Protein AF-A0A970Q1Z7-F1 (afdb_monomer_lite)

Structure (mmCIF, N/CA/C/O backbone):
data_AF-A0A970Q1Z7-F1
#
_entry.id   AF-A0A970Q1Z7-F1
#
loop_
_atom_site.group_PDB
_atom_site.id
_atom_site.type_symbol
_atom_site.label_atom_id
_atom_site.label_alt_id
_atom_site.label_comp_id
_atom_site.label_asym_id
_atom_site.label_entity_id
_atom_site.label_seq_id
_atom_site.pdbx_PDB_ins_code
_atom_site.Cartn_x
_atom_site.Cartn_y
_atom_site.Cartn_z
_atom_site.occupancy
_atom_site.B_iso_or_equiv
_atom_site.auth_seq_id
_atom_site.auth_comp_id
_atom_site.auth_asym_id
_atom_site.auth_atom_id
_atom_site.pdbx_PDB_model_num
ATOM 1 N N . MET A 1 1 ? -15.754 -0.501 -1.221 1.00 73.94 1 MET A N 1
ATOM 2 C CA . MET A 1 1 ? -14.582 0.285 -1.666 1.00 73.94 1 MET A CA 1
ATOM 3 C C . MET A 1 1 ? -13.993 -0.332 -2.933 1.00 73.94 1 MET A C 1
ATOM 5 O O . MET A 1 1 ? -13.784 -1.545 -2.954 1.00 73.94 1 MET A O 1
ATOM 9 N N . LYS A 1 2 ? -13.764 0.466 -3.982 1.00 84.56 2 LYS A N 1
ATOM 10 C CA . LYS A 1 2 ? -13.073 0.037 -5.210 1.00 84.56 2 LYS A CA 1
ATOM 11 C C . LYS A 1 2 ? -11.602 0.451 -5.101 1.00 84.56 2 LYS A C 1
ATOM 13 O O . LYS A 1 2 ? -11.339 1.529 -4.584 1.00 84.56 2 LYS A O 1
ATOM 18 N N . ILE A 1 3 ? -10.688 -0.433 -5.493 1.00 89.12 3 ILE A N 1
ATOM 19 C CA . ILE A 1 3 ? -9.243 -0.174 -5.518 1.00 89.12 3 ILE A CA 1
ATOM 20 C C . ILE A 1 3 ? -8.783 -0.545 -6.916 1.00 89.12 3 ILE A C 1
ATOM 22 O O . ILE A 1 3 ? -9.037 -1.672 -7.353 1.00 89.12 3 ILE A O 1
ATOM 26 N N . GLU A 1 4 ? -8.165 0.397 -7.607 1.00 90.69 4 GLU A N 1
ATOM 27 C CA . GLU A 1 4 ? -7.790 0.285 -9.008 1.00 90.69 4 GLU A CA 1
ATOM 28 C C . GLU A 1 4 ? -6.290 0.504 -9.193 1.00 90.69 4 GLU A C 1
ATOM 30 O O . GLU A 1 4 ? -5.584 1.007 -8.318 1.00 90.69 4 GLU A O 1
ATOM 35 N N . CYS A 1 5 ? -5.772 0.070 -10.341 1.00 90.38 5 CYS A N 1
ATOM 36 C CA . CYS A 1 5 ? -4.391 0.361 -10.700 1.00 90.38 5 CYS A CA 1
ATOM 37 C C . CYS A 1 5 ? -4.187 1.876 -10.824 1.00 90.38 5 CYS A C 1
ATOM 39 O O . CYS A 1 5 ? -5.052 2.584 -11.328 1.00 90.38 5 CYS A O 1
ATOM 41 N N . ASN A 1 6 ? -3.002 2.333 -10.427 1.00 91.00 6 ASN A N 1
ATOM 42 C CA . ASN A 1 6 ? -2.572 3.725 -10.293 1.00 91.00 6 ASN A CA 1
ATOM 43 C C . ASN A 1 6 ? -3.130 4.497 -9.096 1.00 91.00 6 ASN A C 1
ATOM 45 O O . ASN A 1 6 ? -2.585 5.562 -8.815 1.00 91.00 6 ASN A O 1
ATOM 49 N N . ASP A 1 7 ? -4.100 3.966 -8.348 1.00 93.12 7 ASP A N 1
ATOM 50 C CA . ASP A 1 7 ? -4.556 4.604 -7.110 1.00 93.12 7 ASP A CA 1
ATOM 51 C C . ASP A 1 7 ? -3.387 4.871 -6.155 1.00 93.12 7 ASP A C 1
ATOM 53 O O . ASP A 1 7 ? -2.455 4.069 -6.040 1.00 93.12 7 ASP A O 1
ATOM 57 N N . ILE A 1 8 ? -3.444 5.991 -5.437 1.00 94.00 8 ILE A N 1
ATOM 58 C CA . ILE A 1 8 ? -2.434 6.339 -4.439 1.00 94.00 8 ILE A CA 1
ATOM 59 C C . ILE A 1 8 ? -2.950 5.953 -3.060 1.00 94.00 8 ILE A C 1
ATOM 61 O O . ILE A 1 8 ? -3.943 6.490 -2.570 1.00 94.00 8 ILE A O 1
ATOM 65 N N . VAL A 1 9 ? -2.249 5.034 -2.412 1.00 93.19 9 VAL A N 1
ATOM 66 C CA . VAL A 1 9 ? -2.484 4.644 -1.028 1.00 93.19 9 VAL A CA 1
ATOM 67 C C . VAL A 1 9 ? -1.594 5.489 -0.130 1.00 93.19 9 VAL A C 1
ATOM 69 O O . VAL A 1 9 ? -0.379 5.513 -0.285 1.00 93.19 9 VAL A O 1
ATOM 72 N N . VAL A 1 10 ? -2.200 6.194 0.816 1.00 93.69 10 VAL A N 1
ATOM 73 C CA . VAL A 1 10 ? -1.507 6.986 1.828 1.00 93.69 10 VAL A CA 1
ATOM 74 C C . VAL A 1 10 ?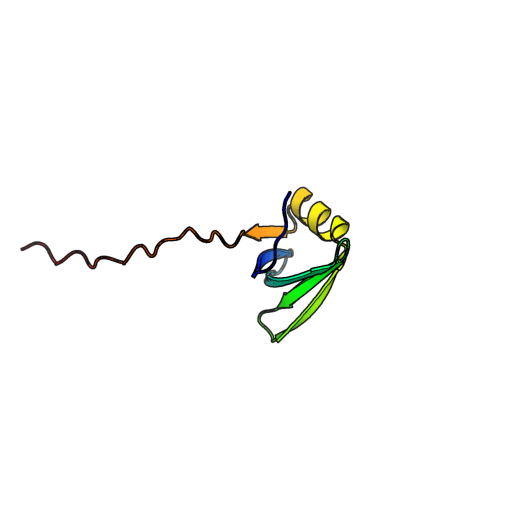 -1.610 6.247 3.151 1.00 93.69 10 VAL A C 1
ATOM 76 O O . VAL A 1 10 ? -2.694 6.166 3.733 1.00 93.69 10 VAL A O 1
ATOM 79 N N . PHE A 1 11 ? -0.493 5.715 3.625 1.00 92.12 11 PHE A N 1
ATOM 80 C CA . PHE A 1 11 ? -0.394 5.050 4.915 1.00 92.12 11 PHE A CA 1
ATOM 81 C C . PHE A 1 11 ? -0.017 6.056 5.993 1.00 92.12 11 PHE A C 1
ATOM 83 O O . PHE A 1 11 ? 0.878 6.882 5.813 1.00 92.12 11 PHE A O 1
ATOM 90 N N . LYS A 1 12 ? -0.708 5.978 7.128 1.00 90.94 12 LYS A N 1
ATOM 91 C CA . LYS A 1 12 ? -0.446 6.792 8.309 1.00 90.94 12 LYS A CA 1
ATOM 92 C C . LYS A 1 1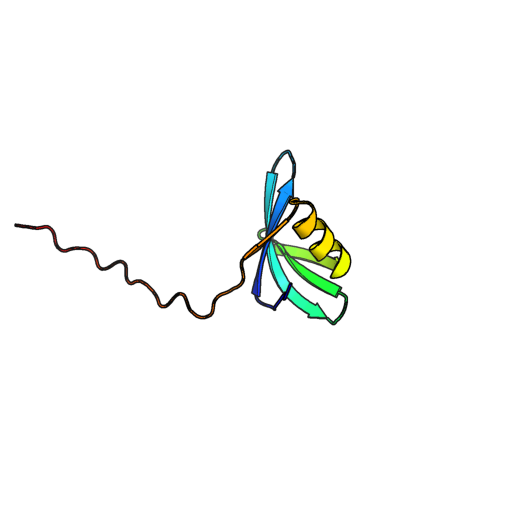2 ? 0.067 5.894 9.421 1.00 90.94 12 LYS A C 1
ATOM 94 O O . LYS A 1 12 ? -0.641 5.008 9.894 1.00 90.94 12 LYS A O 1
ATOM 99 N N . THR A 1 13 ? 1.289 6.159 9.849 1.00 85.69 13 THR A N 1
ATOM 100 C CA . THR A 1 13 ? 1.858 5.616 11.083 1.00 85.69 13 THR A CA 1
ATOM 101 C C . THR A 1 13 ? 1.976 6.745 12.107 1.00 85.69 13 THR A C 1
ATOM 103 O O . THR A 1 13 ? 1.876 7.911 11.717 1.00 85.69 13 THR A O 1
ATOM 106 N N . PRO A 1 14 ? 2.160 6.441 13.403 1.00 86.75 14 PRO A N 1
ATOM 107 C CA . PRO A 1 14 ? 2.351 7.474 14.421 1.00 86.75 14 PRO A CA 1
ATOM 108 C C . PRO A 1 14 ? 3.497 8.440 14.091 1.00 86.75 14 PRO A C 1
ATOM 110 O O . PRO A 1 14 ? 3.383 9.632 14.356 1.00 86.75 14 PRO A O 1
ATOM 113 N N . ASP A 1 15 ? 4.553 7.927 13.454 1.00 88.50 15 ASP A N 1
ATOM 114 C CA . ASP A 1 15 ? 5.805 8.660 13.248 1.00 88.50 15 ASP A CA 1
ATOM 115 C C . ASP A 1 15 ? 5.961 9.211 11.823 1.00 88.50 15 ASP A C 1
ATOM 117 O O . ASP A 1 15 ? 6.740 10.133 11.587 1.00 88.50 15 ASP A O 1
ATOM 121 N N . SER A 1 16 ? 5.245 8.648 10.844 1.00 87.56 16 SER A N 1
ATOM 122 C CA . SER A 1 16 ? 5.411 9.019 9.436 1.00 87.56 16 SER A CA 1
ATOM 123 C C . SER A 1 16 ? 4.178 8.760 8.573 1.00 87.56 16 SER A C 1
ATOM 125 O O . SER A 1 16 ? 3.331 7.908 8.862 1.00 87.56 16 SER A O 1
ATOM 127 N N . VAL A 1 17 ? 4.109 9.488 7.461 1.00 89.94 17 VAL A N 1
ATOM 128 C CA . VAL A 1 17 ? 3.142 9.268 6.387 1.00 89.94 17 VAL A CA 1
ATOM 129 C C . VAL A 1 17 ? 3.915 8.870 5.142 1.00 89.94 17 VAL A C 1
ATOM 131 O O . VAL A 1 17 ? 4.798 9.611 4.717 1.00 89.94 17 VAL A O 1
ATOM 134 N N . PHE A 1 18 ? 3.570 7.731 4.551 1.00 89.75 18 PHE A N 1
ATOM 135 C CA . PHE A 1 18 ? 4.182 7.268 3.307 1.00 89.75 18 PHE A CA 1
ATOM 136 C C . PHE A 1 18 ? 3.119 6.987 2.250 1.00 89.75 18 PHE A C 1
ATOM 138 O O . PHE A 1 18 ? 1.971 6.653 2.566 1.00 89.75 18 PHE A O 1
ATOM 145 N N . LYS A 1 19 ? 3.493 7.193 0.987 1.00 92.06 19 LYS A N 1
ATOM 146 C CA . LYS A 1 19 ? 2.611 7.036 -0.166 1.00 92.06 19 LYS A CA 1
ATOM 147 C C . LYS A 1 19 ? 3.097 5.887 -1.029 1.00 92.06 19 LYS A C 1
ATOM 149 O O . LYS A 1 19 ? 4.277 5.795 -1.351 1.00 92.06 19 LYS A O 1
ATOM 154 N N . SER A 1 20 ? 2.150 5.083 -1.476 1.00 93.88 20 SER A N 1
ATOM 155 C CA . SER A 1 20 ? 2.412 3.946 -2.344 1.00 93.88 20 SER A CA 1
ATOM 156 C C . SER A 1 20 ? 1.415 3.963 -3.488 1.00 93.88 20 SER A C 1
ATOM 158 O O . SER A 1 20 ? 0.215 4.140 -3.284 1.00 93.88 20 SER A O 1
ATOM 160 N N . ARG A 1 21 ? 1.887 3.755 -4.712 1.00 94.44 21 ARG A N 1
ATOM 161 C CA . ARG A 1 21 ? 1.023 3.636 -5.886 1.00 94.44 21 ARG A CA 1
ATOM 162 C C . ARG A 1 21 ? 0.606 2.187 -6.079 1.00 94.44 21 ARG A C 1
ATOM 164 O O . ARG A 1 21 ? 1.458 1.301 -6.112 1.00 94.44 21 ARG A O 1
ATOM 171 N N . VAL A 1 22 ? -0.679 1.931 -6.301 1.00 94.38 22 VAL A N 1
ATOM 172 C CA . VAL A 1 22 ? -1.165 0.613 -6.715 1.00 94.38 22 VAL A CA 1
ATOM 173 C C . VAL A 1 22 ? -0.618 0.295 -8.102 1.00 94.38 22 VAL A C 1
ATOM 175 O O . VAL A 1 22 ? -1.047 0.846 -9.109 1.00 94.38 22 VAL A O 1
ATOM 178 N N . SER A 1 23 ? 0.351 -0.611 -8.162 1.00 94.06 23 SER A N 1
ATOM 179 C CA . SER A 1 23 ? 0.931 -1.089 -9.414 1.00 94.06 23 SER A CA 1
ATOM 180 C C . SER A 1 23 ? 0.020 -2.110 -10.089 1.00 94.06 23 SER A C 1
ATOM 182 O O . SER A 1 23 ? -0.119 -2.097 -11.311 1.00 94.06 23 SER A O 1
ATOM 184 N N . LYS A 1 24 ? -0.594 -3.005 -9.304 1.00 93.25 24 LYS A N 1
ATOM 185 C CA . LYS A 1 24 ? -1.459 -4.063 -9.829 1.00 93.25 24 LYS A CA 1
ATOM 186 C C . LYS A 1 24 ? -2.450 -4.560 -8.783 1.00 93.25 24 LYS A C 1
ATOM 188 O O . LYS A 1 24 ? -2.106 -4.682 -7.608 1.00 93.25 24 LYS A O 1
ATOM 193 N N . VAL A 1 25 ? -3.649 -4.923 -9.233 1.00 92.12 25 VAL A N 1
ATOM 194 C CA . VAL A 1 25 ? -4.654 -5.633 -8.433 1.00 92.12 25 VAL A CA 1
ATOM 195 C C . VAL A 1 25 ? -4.865 -7.022 -9.037 1.00 92.12 25 VAL A C 1
ATOM 197 O O . VAL A 1 25 ? -5.480 -7.166 -10.088 1.00 92.12 25 VAL A O 1
ATOM 200 N N . ASP A 1 26 ? -4.335 -8.048 -8.372 1.00 90.62 26 ASP A N 1
ATOM 201 C CA . ASP A 1 26 ? -4.438 -9.459 -8.758 1.00 90.62 26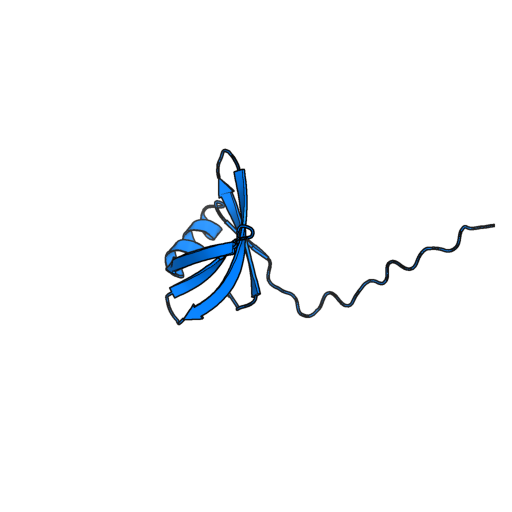 ASP A CA 1
ATOM 202 C C . ASP A 1 26 ? -5.473 -10.157 -7.854 1.00 90.62 26 ASP A C 1
ATOM 204 O O . ASP A 1 26 ? -5.137 -10.861 -6.899 1.00 90.62 26 ASP A O 1
ATOM 208 N N . GLY A 1 27 ? -6.762 -9.917 -8.117 1.00 88.94 27 GLY A N 1
ATOM 209 C CA . GLY A 1 27 ? -7.873 -10.503 -7.357 1.00 88.94 27 GLY A CA 1
ATOM 210 C C . GLY A 1 27 ? -7.862 -10.115 -5.872 1.00 88.94 27 GLY A C 1
ATOM 211 O O . GLY A 1 27 ? -8.352 -9.047 -5.495 1.00 88.94 27 GLY A O 1
ATOM 212 N N . ASN A 1 28 ? -7.318 -11.000 -5.031 1.00 92.62 28 ASN A N 1
ATOM 213 C CA . ASN A 1 28 ? -7.199 -10.809 -3.581 1.00 92.62 28 ASN A CA 1
ATOM 214 C C . ASN A 1 28 ? -5.866 -10.192 -3.140 1.00 92.62 28 ASN A C 1
ATOM 216 O O . ASN A 1 28 ? -5.724 -9.889 -1.957 1.00 92.62 28 ASN A O 1
ATOM 220 N N . VAL A 1 29 ? -4.906 -10.001 -4.044 1.00 94.12 29 VAL A N 1
ATOM 221 C CA . VAL A 1 29 ? -3.597 -9.415 -3.734 1.00 94.12 29 VAL A CA 1
ATOM 222 C C . VAL A 1 29 ? -3.470 -8.060 -4.416 1.00 94.12 29 VAL A C 1
ATOM 224 O O . VAL A 1 29 ? -3.801 -7.906 -5.590 1.00 94.12 29 VAL A O 1
ATOM 227 N N . ILE A 1 30 ? -2.977 -7.073 -3.676 1.00 94.38 30 ILE A N 1
ATOM 228 C CA . ILE A 1 30 ? -2.670 -5.736 -4.174 1.00 94.38 30 ILE A CA 1
ATOM 229 C C . ILE A 1 30 ? -1.169 -5.561 -4.116 1.00 94.38 30 ILE A C 1
ATOM 231 O O . ILE A 1 30 ? -0.536 -5.875 -3.106 1.00 94.38 30 ILE A O 1
ATOM 235 N N . LYS A 1 31 ? -0.610 -5.057 -5.208 1.00 95.31 31 LYS A N 1
ATOM 236 C CA . LYS A 1 31 ? 0.807 -4.766 -5.313 1.00 95.31 31 LYS A CA 1
ATOM 237 C C . LYS A 1 31 ? 1.023 -3.265 -5.387 1.00 95.31 31 LYS A C 1
ATOM 239 O O . LYS A 1 31 ? 0.372 -2.576 -6.173 1.00 95.31 31 LYS A O 1
ATOM 244 N N . LEU A 1 32 ? 1.925 -2.782 -4.553 1.00 94.62 32 LEU A N 1
ATOM 245 C CA . LEU A 1 32 ? 2.195 -1.387 -4.268 1.00 94.62 32 LEU A CA 1
ATOM 246 C C . LEU A 1 32 ? 3.643 -1.074 -4.636 1.00 94.62 32 LEU A C 1
ATOM 248 O O . LEU A 1 32 ? 4.550 -1.859 -4.361 1.00 94.62 32 LEU A O 1
ATOM 252 N N . PHE A 1 33 ? 3.833 0.073 -5.270 1.00 94.00 33 PHE A N 1
ATOM 253 C CA . PHE A 1 33 ? 5.134 0.639 -5.581 1.00 94.00 33 PHE A CA 1
ATOM 254 C C . PHE A 1 33 ? 5.342 1.863 -4.695 1.00 94.00 33 PHE A C 1
ATOM 256 O O . PHE A 1 33 ? 4.517 2.778 -4.715 1.00 94.00 33 PHE A O 1
ATOM 263 N N . GLU A 1 34 ? 6.400 1.849 -3.902 1.00 89.06 34 GLU A N 1
ATOM 264 C CA . GLU A 1 34 ? 6.733 2.911 -2.957 1.00 89.06 34 GLU A CA 1
ATOM 265 C C . GLU A 1 34 ? 7.580 3.998 -3.645 1.00 89.06 34 GLU A C 1
ATOM 267 O O . GLU A 1 34 ? 8.186 3.769 -4.697 1.00 89.06 34 GLU A O 1
ATOM 272 N N . GLU A 1 35 ? 7.634 5.198 -3.064 1.00 84.38 35 GLU A N 1
ATOM 273 C CA . GLU A 1 35 ? 8.420 6.316 -3.619 1.00 84.38 35 GLU A CA 1
ATOM 274 C C . GLU A 1 35 ? 9.938 6.064 -3.598 1.00 84.38 35 GLU A C 1
ATOM 276 O O . GLU A 1 35 ? 10.661 6.602 -4.433 1.00 84.38 35 GLU A O 1
ATOM 281 N N . ASP A 1 36 ? 10.423 5.207 -2.696 1.00 85.06 36 ASP A N 1
ATOM 282 C CA . ASP A 1 36 ? 11.834 4.804 -2.607 1.00 85.06 36 ASP A CA 1
ATOM 283 C C . ASP A 1 36 ? 12.241 3.758 -3.667 1.00 85.06 36 ASP A C 1
ATOM 285 O O . ASP A 1 36 ? 13.383 3.298 -3.690 1.00 85.06 36 ASP A O 1
ATOM 289 N N . GLY A 1 37 ? 11.315 3.379 -4.554 1.00 85.44 37 GLY A N 1
ATOM 290 C CA . GLY A 1 37 ? 11.523 2.357 -5.578 1.00 85.44 37 GLY A CA 1
ATOM 291 C C . GLY A 1 37 ? 11.334 0.925 -5.077 1.00 85.44 37 GLY A C 1
ATOM 292 O O . GLY A 1 37 ? 11.487 -0.017 -5.859 1.00 85.44 37 GLY A O 1
ATOM 293 N N . SER A 1 38 ? 10.989 0.736 -3.801 1.00 89.06 38 SER A N 1
ATOM 294 C CA . SER A 1 38 ? 10.675 -0.578 -3.255 1.00 89.06 38 SER A CA 1
ATOM 295 C C . SER A 1 38 ? 9.285 -1.057 -3.679 1.00 89.06 38 SER A C 1
ATOM 297 O O . SER A 1 38 ? 8.403 -0.302 -4.102 1.00 89.06 38 SER A O 1
ATOM 299 N N . TYR A 1 39 ? 9.102 -2.374 -3.591 1.00 91.00 39 TYR A N 1
ATOM 300 C CA . TYR A 1 39 ? 7.871 -3.043 -3.974 1.00 91.00 39 TYR A CA 1
ATOM 301 C C . TYR A 1 39 ? 7.299 -3.827 -2.807 1.00 91.00 39 TYR A C 1
ATOM 303 O O . TYR A 1 39 ? 7.997 -4.624 -2.175 1.00 91.00 39 TYR A O 1
ATOM 311 N N . ARG A 1 40 ? 6.001 -3.659 -2.565 1.00 91.94 40 ARG A N 1
ATOM 312 C CA . ARG A 1 40 ? 5.278 -4.377 -1.519 1.00 91.94 40 ARG A CA 1
ATOM 313 C C . ARG A 1 40 ? 4.030 -5.027 -2.090 1.00 91.94 40 ARG A C 1
ATOM 315 O O . ARG A 1 40 ? 3.383 -4.503 -2.987 1.00 91.94 40 ARG A O 1
ATOM 322 N N . GLN A 1 41 ? 3.656 -6.170 -1.534 1.00 94.88 41 GLN A N 1
ATOM 323 C CA . GLN A 1 41 ? 2.376 -6.812 -1.810 1.00 94.88 41 GLN A CA 1
ATOM 324 C C . GLN A 1 41 ? 1.620 -7.049 -0.508 1.00 94.88 41 GLN A C 1
ATOM 326 O O . GLN A 1 41 ? 2.232 -7.327 0.523 1.00 94.88 41 GLN A O 1
ATOM 331 N N . MET A 1 42 ? 0.296 -6.945 -0.552 1.00 94.06 42 MET A N 1
ATOM 332 C CA . MET A 1 42 ? -0.559 -7.207 0.602 1.00 94.06 42 MET A CA 1
ATOM 333 C C . MET A 1 42 ? -1.917 -7.760 0.183 1.00 94.06 42 MET A C 1
ATOM 335 O O . MET A 1 42 ? -2.336 -7.613 -0.969 1.00 94.06 42 MET A O 1
ATOM 339 N N . ALA A 1 43 ? -2.626 -8.395 1.116 1.00 95.06 43 ALA A N 1
ATOM 340 C CA . ALA A 1 43 ? -3.978 -8.842 0.836 1.00 95.06 43 ALA A CA 1
ATOM 341 C C . ALA A 1 43 ? -4.913 -7.634 0.715 1.00 95.06 43 ALA A C 1
ATOM 343 O O . ALA A 1 43 ? -4.881 -6.698 1.514 1.00 95.06 43 ALA A O 1
ATOM 344 N N . ARG A 1 44 ? -5.821 -7.688 -0.259 1.00 93.31 44 ARG A N 1
ATOM 345 C CA . ARG A 1 44 ? -6.859 -6.675 -0.464 1.00 93.31 44 ARG A CA 1
ATOM 346 C C . ARG A 1 44 ? -7.683 -6.441 0.799 1.00 93.31 44 ARG A C 1
ATOM 348 O O . ARG A 1 44 ? -8.031 -5.304 1.097 1.00 93.31 44 ARG A O 1
ATOM 355 N N . ARG A 1 45 ? -7.985 -7.511 1.540 1.00 93.81 45 ARG A N 1
ATOM 356 C CA . ARG A 1 45 ? -8.729 -7.436 2.805 1.00 93.81 45 ARG A CA 1
ATOM 357 C C . ARG A 1 45 ? -7.980 -6.646 3.875 1.00 93.81 45 ARG A C 1
ATOM 359 O O . ARG A 1 45 ? -8.626 -5.923 4.625 1.00 93.81 45 ARG A O 1
ATOM 366 N N . ASP A 1 46 ? -6.658 -6.754 3.928 1.00 93.94 46 ASP A N 1
ATOM 367 C CA . ASP A 1 46 ? -5.852 -6.042 4.923 1.00 93.94 46 ASP A CA 1
ATOM 368 C C . ASP A 1 46 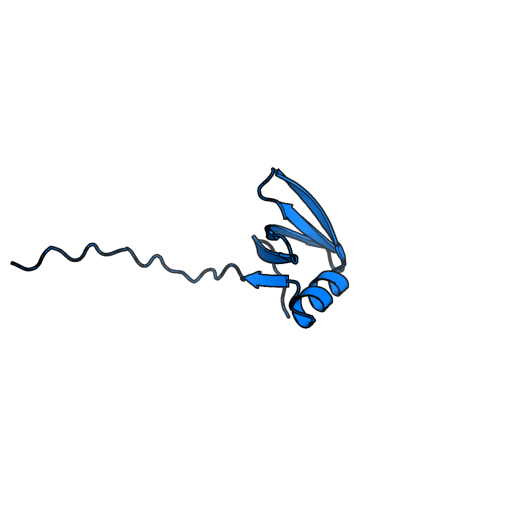? -5.834 -4.549 4.621 1.00 93.94 46 ASP A C 1
ATOM 370 O O . ASP A 1 46 ? -6.066 -3.740 5.515 1.00 93.94 46 ASP A O 1
ATOM 374 N N . LEU A 1 47 ? -5.656 -4.180 3.346 1.00 92.38 47 LEU A N 1
ATOM 375 C CA . LEU A 1 47 ? -5.709 -2.778 2.942 1.00 92.38 47 LEU A CA 1
ATOM 376 C C . LEU A 1 47 ? -7.083 -2.158 3.231 1.00 92.38 47 LEU A C 1
ATOM 378 O O . LEU A 1 47 ? -7.155 -1.055 3.763 1.00 92.38 47 LEU A O 1
ATOM 382 N N . VAL A 1 48 ? -8.172 -2.876 2.940 1.00 92.62 48 VAL A N 1
ATOM 383 C CA . VAL A 1 48 ? -9.532 -2.415 3.268 1.00 92.62 48 VAL A CA 1
ATOM 384 C C . VAL A 1 48 ? -9.684 -2.194 4.774 1.00 92.62 48 VAL A C 1
ATOM 386 O O . VAL A 1 48 ? -10.089 -1.109 5.179 1.00 92.62 48 VAL A O 1
ATOM 389 N N . GLN A 1 49 ? -9.270 -3.154 5.603 1.00 94.56 49 GLN A N 1
ATOM 390 C CA . GLN A 1 49 ? -9.328 -3.004 7.059 1.00 94.56 49 GLN A CA 1
ATOM 391 C C . GLN A 1 49 ? -8.476 -1.836 7.570 1.00 94.56 49 GLN A C 1
ATOM 393 O O . GLN A 1 49 ? -8.872 -1.152 8.512 1.00 94.56 49 GLN A O 1
ATOM 398 N N . MET A 1 50 ? -7.304 -1.596 6.978 1.00 92.62 50 MET A N 1
ATOM 399 C CA . MET A 1 50 ? -6.467 -0.447 7.329 1.00 92.62 50 MET A CA 1
ATOM 400 C C . MET A 1 50 ? -7.163 0.875 7.009 1.00 92.62 50 MET A C 1
ATOM 402 O O . MET A 1 50 ? -7.083 1.807 7.808 1.00 92.62 50 MET A O 1
ATOM 406 N N . VAL A 1 51 ? -7.872 0.952 5.880 1.00 92.75 51 VAL A N 1
ATOM 407 C CA . VAL A 1 51 ? -8.658 2.137 5.519 1.00 92.75 51 VAL A CA 1
ATOM 408 C C . VAL A 1 51 ? -9.826 2.334 6.481 1.00 92.75 51 VAL A C 1
ATOM 410 O O . VAL A 1 51 ? -10.010 3.433 6.997 1.00 92.75 51 VAL A O 1
ATOM 413 N N . GLU A 1 52 ? -10.577 1.274 6.780 1.00 92.81 52 GLU A N 1
ATOM 414 C CA . GLU A 1 52 ? -11.715 1.326 7.709 1.00 92.81 52 GLU A CA 1
ATOM 415 C C . GLU A 1 52 ? -11.298 1.754 9.121 1.00 92.81 52 GLU A C 1
ATOM 417 O O . GLU A 1 52 ? -12.016 2.498 9.784 1.00 92.81 52 GLU A O 1
ATOM 422 N N . LYS A 1 53 ? -10.111 1.333 9.569 1.00 93.19 53 LYS A N 1
ATOM 423 C CA . LYS A 1 53 ? -9.542 1.710 10.871 1.00 93.19 53 LYS A CA 1
ATOM 424 C C . LYS A 1 53 ? -8.829 3.071 10.865 1.00 93.19 53 LYS A C 1
ATOM 426 O O . LYS A 1 53 ? -8.337 3.494 11.906 1.00 93.19 53 LYS A O 1
ATOM 431 N N . GLY A 1 54 ? -8.744 3.751 9.719 1.00 90.88 54 GLY A N 1
ATOM 432 C CA . GLY A 1 54 ? -8.113 5.070 9.592 1.00 90.88 54 GLY A CA 1
ATOM 433 C C . GLY A 1 54 ? -6.580 5.067 9.514 1.00 90.88 54 GLY A C 1
ATOM 434 O O . GLY A 1 54 ? -5.973 6.139 9.512 1.00 90.88 54 GLY A O 1
ATOM 435 N N . PHE A 1 55 ? -5.947 3.895 9.403 1.00 92.88 55 PHE A N 1
ATOM 436 C CA . PHE A 1 55 ? -4.496 3.753 9.205 1.00 92.88 55 PHE A CA 1
ATOM 437 C C . PHE A 1 55 ? -4.066 3.980 7.752 1.00 92.88 55 PHE A C 1
ATOM 439 O O . PHE A 1 55 ? -2.887 4.200 7.480 1.00 92.88 55 PHE A O 1
ATOM 446 N N . ALA A 1 56 ? -5.004 3.934 6.807 1.00 93.44 56 ALA A N 1
ATOM 447 C CA . ALA A 1 56 ? -4.738 4.200 5.401 1.00 93.44 56 ALA A CA 1
ATOM 448 C C . ALA A 1 56 ? -5.855 5.031 4.758 1.00 93.44 56 ALA A C 1
ATOM 450 O O . ALA A 1 56 ? -6.995 5.052 5.218 1.00 93.44 56 ALA A O 1
ATOM 451 N N . ARG A 1 57 ? -5.534 5.707 3.656 1.00 93.50 57 ARG A N 1
ATOM 452 C CA . ARG A 1 57 ? -6.503 6.370 2.777 1.00 93.50 57 ARG A CA 1
ATOM 453 C C . ARG A 1 57 ? -6.147 6.072 1.330 1.00 93.50 57 ARG A C 1
ATOM 455 O O . ARG A 1 57 ? -4.974 6.085 0.981 1.00 93.50 57 ARG A O 1
ATOM 462 N N . ILE A 1 58 ? -7.150 5.840 0.491 1.00 92.69 58 ILE A N 1
ATOM 463 C CA . ILE A 1 58 ? -6.954 5.670 -0.950 1.00 92.69 58 ILE A CA 1
ATOM 464 C C . ILE A 1 58 ? -7.427 6.939 -1.645 1.00 92.69 58 ILE A C 1
ATOM 466 O O . ILE A 1 58 ? -8.556 7.386 -1.438 1.00 92.69 58 ILE A O 1
ATOM 470 N N . ASN A 1 59 ? -6.537 7.518 -2.439 1.00 91.81 59 ASN A N 1
ATOM 471 C CA . ASN A 1 59 ? -6.820 8.615 -3.341 1.00 91.81 59 ASN A CA 1
ATOM 472 C C . ASN A 1 59 ? -6.939 8.013 -4.746 1.00 91.81 59 ASN A C 1
ATOM 474 O O . ASN A 1 59 ? -5.913 7.616 -5.311 1.00 91.81 59 ASN A O 1
ATOM 478 N N . PRO A 1 60 ? -8.165 7.882 -5.280 1.00 85.31 60 PRO A N 1
ATOM 479 C CA . PRO A 1 60 ? -8.351 7.359 -6.619 1.00 85.31 60 PRO A CA 1
ATOM 480 C C . PRO A 1 60 ? -7.690 8.292 -7.628 1.00 85.31 60 PRO A C 1
ATOM 482 O O . PRO A 1 60 ? -7.757 9.518 -7.483 1.00 85.31 60 PRO A O 1
ATOM 485 N N . VAL A 1 61 ? -7.070 7.721 -8.659 1.00 71.62 61 VAL A N 1
ATOM 486 C CA . VAL A 1 61 ? -6.676 8.515 -9.826 1.00 71.62 61 VAL A CA 1
ATOM 487 C C . VAL A 1 61 ? -7.953 8.827 -10.591 1.00 71.62 61 VAL A C 1
ATOM 489 O O . VAL A 1 61 ? -8.413 8.057 -11.430 1.00 71.62 61 VAL A O 1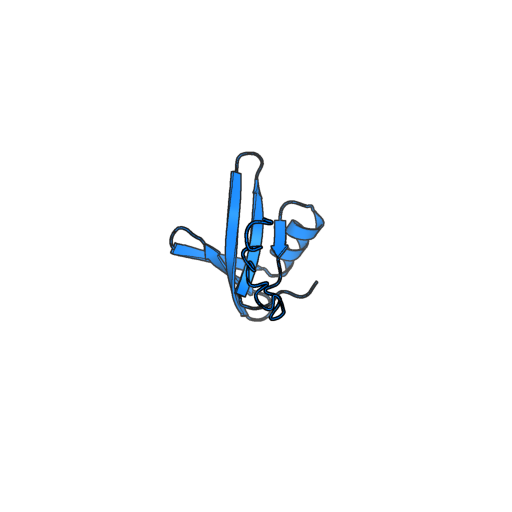
ATOM 492 N N . ASN A 1 62 ? -8.577 9.953 -10.257 1.00 57.19 62 ASN A N 1
ATOM 493 C CA . ASN A 1 62 ? -9.619 10.507 -11.100 1.00 57.19 62 ASN A CA 1
ATOM 494 C C . ASN A 1 62 ? -8.977 10.846 -12.450 1.00 57.19 62 ASN A C 1
ATOM 496 O O . ASN A 1 62 ? -8.198 11.792 -12.545 1.00 57.19 62 ASN A O 1
ATOM 500 N N . ASN A 1 63 ? -9.348 10.123 -13.507 1.00 50.09 63 ASN A N 1
ATOM 501 C CA . ASN A 1 63 ? -9.160 10.555 -14.899 1.00 50.09 63 ASN A CA 1
ATOM 502 C C . ASN A 1 63 ? -10.089 11.749 -15.224 1.00 50.09 63 ASN A C 1
ATOM 504 O O . ASN A 1 63 ? -10.832 11.721 -16.199 1.00 50.09 63 ASN A O 1
ATOM 508 N N . GLY A 1 64 ? -10.110 12.756 -14.352 1.00 45.06 64 GLY A N 1
ATOM 509 C CA . GLY A 1 64 ? -11.053 13.871 -14.369 1.00 45.06 64 GLY A CA 1
ATOM 510 C C . GLY A 1 64 ? -10.583 15.104 -13.597 1.00 45.06 64 GLY A C 1
ATOM 511 O O . GLY A 1 64 ? -11.370 16.028 -13.440 1.00 45.06 64 GLY A O 1
ATOM 512 N N . ASP A 1 65 ? -9.321 15.161 -13.159 1.00 47.06 65 ASP A N 1
ATOM 513 C CA . ASP A 1 65 ? -8.653 16.463 -13.068 1.00 47.06 65 ASP A CA 1
ATOM 514 C C . ASP A 1 65 ? -8.234 16.810 -14.504 1.00 47.06 65 ASP A C 1
ATOM 516 O O . ASP A 1 65 ? -7.104 16.583 -14.942 1.00 47.06 65 ASP A O 1
ATOM 520 N N . GLU A 1 66 ? -9.214 17.274 -15.290 1.00 42.28 66 GLU A N 1
ATOM 521 C CA . GLU A 1 66 ? -8.911 18.227 -16.349 1.00 42.28 66 GLU A CA 1
ATOM 522 C C . GLU A 1 66 ? -7.980 19.248 -15.720 1.00 42.28 66 GLU A C 1
ATOM 524 O O . GLU A 1 66 ? -8.300 19.794 -14.661 1.00 42.28 66 GLU A O 1
ATOM 529 N N . GLY A 1 67 ? -6.822 19.464 -16.342 1.00 42.28 67 GLY A N 1
ATOM 530 C CA . GLY A 1 67 ? -5.948 20.540 -15.941 1.00 42.28 67 GLY A CA 1
ATOM 531 C C . GLY A 1 67 ? -6.787 21.800 -15.790 1.00 42.28 67 GLY A C 1
ATOM 532 O O . GLY 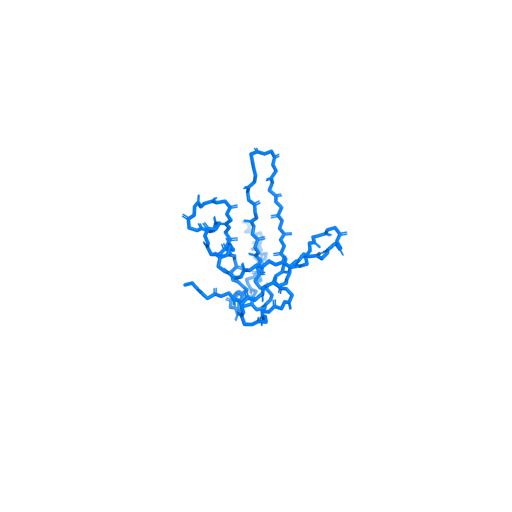A 1 67 ? -7.186 22.411 -16.778 1.00 42.28 67 GLY A O 1
ATOM 533 N N . HIS A 1 68 ? -7.014 22.225 -14.549 1.00 43.34 68 HIS A N 1
ATOM 534 C CA . HIS A 1 68 ? -7.037 23.644 -14.292 1.00 43.34 68 HIS A CA 1
ATOM 535 C C . HIS A 1 68 ? -5.604 24.080 -14.549 1.00 43.34 68 HIS A C 1
ATOM 537 O O . HIS A 1 68 ? -4.752 24.107 -13.662 1.00 43.34 68 HIS A O 1
ATOM 543 N N . ASP A 1 69 ? -5.345 24.344 -15.832 1.00 46.28 69 ASP A N 1
ATOM 544 C CA . ASP A 1 69 ? -4.643 25.528 -16.275 1.00 46.28 69 ASP A CA 1
ATOM 545 C C . ASP A 1 69 ? -4.703 26.523 -15.114 1.00 46.28 69 ASP A C 1
ATOM 547 O O . ASP A 1 69 ? -5.763 27.081 -14.801 1.00 46.28 69 ASP A O 1
ATOM 551 N N . PHE A 1 70 ? -3.592 26.670 -14.394 1.00 46.31 70 PHE A N 1
ATOM 552 C CA . PHE A 1 70 ? -3.369 27.876 -13.627 1.00 46.31 70 PHE A CA 1
ATOM 553 C C . PHE A 1 70 ? -3.366 28.975 -14.685 1.00 46.31 70 PHE A C 1
ATOM 555 O O . PHE A 1 70 ? -2.312 29.349 -15.194 1.00 46.31 70 PHE A O 1
ATOM 562 N N . LYS A 1 71 ? -4.554 29.458 -15.069 1.00 45.12 71 LYS A N 1
ATOM 563 C CA . LYS A 1 71 ? -4.676 30.712 -15.780 1.00 45.12 71 LYS A CA 1
ATOM 564 C C . LYS A 1 71 ? -4.066 31.715 -14.828 1.00 45.12 71 LYS A C 1
ATOM 566 O O . LYS A 1 71 ? -4.687 32.097 -13.837 1.00 45.12 71 LYS A O 1
ATOM 571 N N . ALA A 1 72 ? -2.815 32.068 -15.107 1.00 54.62 72 ALA A N 1
ATOM 572 C CA . ALA A 1 72 ? -2.203 33.266 -14.593 1.00 54.62 72 ALA A CA 1
ATOM 573 C C . ALA A 1 72 ? -3.231 34.367 -14.840 1.00 54.62 72 ALA A C 1
ATOM 575 O O . ALA A 1 72 ? -3.544 34.691 -15.987 1.00 54.62 72 ALA A O 1
ATOM 576 N N . GLN A 1 73 ? -3.848 34.851 -13.765 1.00 56.19 73 GLN A N 1
ATOM 577 C CA . GLN A 1 73 ? -4.629 36.069 -13.850 1.00 56.19 73 GLN A CA 1
ATOM 578 C C . GLN A 1 73 ? -3.653 37.129 -14.371 1.00 56.19 73 GLN A C 1
ATOM 580 O O . GLN A 1 73 ? -2.590 37.296 -13.762 1.00 56.19 73 GLN A O 1
ATOM 585 N N . PRO A 1 74 ? -3.923 37.788 -15.513 1.00 67.44 74 PRO A N 1
ATOM 586 C CA . PRO A 1 74 ? -3.122 38.941 -15.874 1.00 67.44 74 PRO A CA 1
ATOM 587 C C . PRO A 1 74 ? -3.254 39.965 -14.736 1.00 67.44 74 PRO A C 1
ATOM 589 O O . PRO A 1 74 ? -4.338 40.078 -14.154 1.00 67.44 74 PRO A O 1
ATOM 592 N N . PRO A 1 75 ? -2.166 40.661 -14.369 1.00 57.62 75 PRO A N 1
ATOM 593 C CA . PRO A 1 75 ? -2.234 41.674 -13.330 1.00 57.62 75 PRO A CA 1
ATOM 594 C C . PRO A 1 75 ? -3.256 42.731 -13.751 1.00 57.62 75 PRO A C 1
ATOM 596 O O . PRO A 1 75 ? -3.191 43.246 -14.867 1.00 57.62 75 PRO A O 1
ATOM 599 N N . SER A 1 76 ? -4.220 43.000 -12.874 1.00 64.88 76 SER A N 1
ATOM 600 C CA . SER A 1 76 ? -5.154 44.109 -13.040 1.00 64.88 76 SER A CA 1
ATOM 601 C C . SER A 1 76 ? -4.373 45.424 -13.120 1.00 64.88 76 SER A C 1
ATOM 603 O O . SER A 1 76 ? -3.447 45.622 -12.328 1.00 64.88 76 SER A O 1
ATOM 605 N N . GLU A 1 77 ? -4.744 46.265 -14.089 1.00 61.34 77 GLU A N 1
ATOM 606 C CA . GLU A 1 77 ? -4.220 47.624 -14.318 1.00 61.34 77 GLU A CA 1
ATOM 607 C C . GLU A 1 77 ? -4.345 48.550 -13.099 1.00 61.34 77 GLU A C 1
ATOM 609 O O . GLU A 1 77 ? -5.344 48.428 -12.346 1.00 61.34 77 GLU A O 1
#

Radius of gyration: 16.41 Å; chains: 1; bounding box: 26×58×31 Å

Sequence (77 aa):
MKIECNDIVVFKTPDSVFKSRVSKVDGNVIKLFEEDGSYRQMARRDLVQMVEKGFARINPVNNGDEGHDFKAQPPSE

Foldseek 3Di:
DDDDFQKWKWFDDPVDIFIWGFHDDDPQKTWTQGPVRDIDIDGPVVSVVCVVVVRMDIDDPPPPPPDPPPPPDDDDD

pLDDT: mean 82.79, std 16.8, range [42.28, 95.31]

Secondary structure (DSSP, 8-state):
----TTPEEEEE-SS-EEEEEEEEEETTEEEEEETTS-EEEEEHHHHHHHHHTTSEEEE---TT--------PPPP-